Protein AF-A0A4Y2ILZ3-F1 (afdb_monomer_lite)

pLDDT: mean 81.71, std 12.82, range [54.66, 96.0]

Foldseek 3Di:
DVVVVVVVVVVVCCCVVVVVVVCCVVVPDPDDDPVNDDPCPPPVVVVVVVVVVVVVVVVVVVVVVVVVVVVD

Radius of gyration: 33.31 Å; chains: 1; bounding box: 77×20×80 Å

Organism: Araneus ventricosus (NCBI:txid182803)

Structure (mmCIF, N/C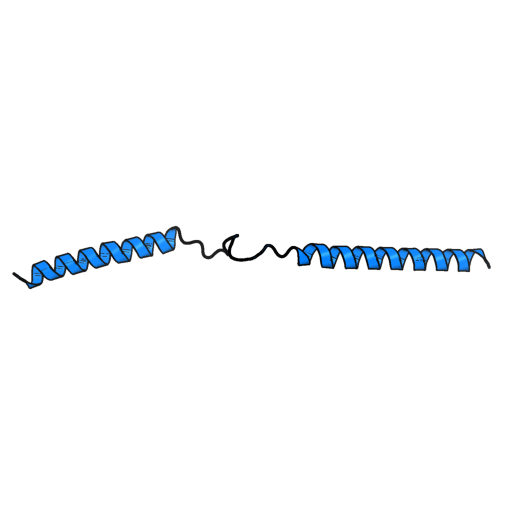A/C/O backbone):
data_AF-A0A4Y2ILZ3-F1
#
_entry.id   AF-A0A4Y2ILZ3-F1
#
loop_
_atom_site.group_PDB
_atom_site.id
_atom_site.type_symbol
_atom_site.label_atom_id
_atom_site.label_alt_id
_atom_site.label_comp_id
_atom_site.label_asym_id
_atom_site.label_entity_id
_atom_site.label_seq_id
_atom_site.pdbx_PDB_ins_code
_atom_site.Cartn_x
_atom_site.Cartn_y
_atom_site.Cartn_z
_atom_site.occupancy
_atom_site.B_iso_or_equiv
_atom_site.auth_seq_id
_atom_site.auth_comp_id
_atom_site.auth_asym_id
_atom_site.auth_atom_id
_atom_site.pdbx_PDB_model_num
ATOM 1 N N . ASN A 1 1 ? -23.564 -0.019 30.939 1.00 59.88 1 ASN A N 1
ATOM 2 C CA . ASN A 1 1 ? -23.749 0.704 29.660 1.00 59.88 1 ASN A CA 1
ATOM 3 C C . ASN A 1 1 ? -22.441 1.092 28.965 1.00 59.88 1 ASN A C 1
ATOM 5 O O . ASN A 1 1 ? -22.401 0.995 27.752 1.00 59.88 1 ASN A O 1
ATOM 9 N N . THR A 1 2 ? -21.347 1.399 29.671 1.00 75.62 2 THR A N 1
ATOM 10 C CA . THR A 1 2 ? -20.035 1.765 29.077 1.00 75.62 2 THR A CA 1
ATOM 11 C C . THR A 1 2 ? -19.346 0.671 28.248 1.00 75.62 2 THR A C 1
ATOM 13 O O . THR A 1 2 ? -18.649 0.965 27.282 1.00 75.62 2 THR A O 1
ATOM 16 N N . LEU A 1 3 ? -19.538 -0.605 28.597 1.00 79.06 3 LEU A N 1
ATOM 17 C CA . LEU A 1 3 ? -18.884 -1.724 27.903 1.00 79.06 3 LEU A CA 1
ATOM 18 C C . LEU A 1 3 ? -19.408 -1.914 26.465 1.00 79.06 3 LEU A C 1
ATOM 20 O O . LEU A 1 3 ? -18.648 -2.276 25.573 1.00 79.06 3 LEU A O 1
ATOM 24 N N . SER A 1 4 ? -20.690 -1.607 26.236 1.00 82.62 4 SER A N 1
ATOM 25 C CA . SER A 1 4 ? -21.312 -1.663 24.907 1.00 82.62 4 SER A CA 1
ATOM 26 C C . SER A 1 4 ? -20.839 -0.524 24.002 1.00 82.62 4 SER A C 1
ATOM 28 O O . SER A 1 4 ? -20.676 -0.729 22.804 1.00 82.62 4 SER A O 1
ATOM 30 N N . GLU A 1 5 ? -20.597 0.669 24.553 1.00 82.56 5 GLU A N 1
ATOM 31 C CA . GLU A 1 5 ? -20.085 1.812 23.783 1.00 82.56 5 GLU A CA 1
ATOM 32 C C . GLU A 1 5 ? -18.663 1.547 23.278 1.00 82.56 5 GLU A C 1
ATOM 34 O O . GLU A 1 5 ? -18.350 1.789 22.113 1.00 82.56 5 GLU A O 1
ATOM 39 N N . TRP A 1 6 ? -17.812 0.969 24.127 1.00 90.12 6 TRP A N 1
ATOM 40 C CA . TRP A 1 6 ? -16.441 0.616 23.759 1.00 90.12 6 TRP A CA 1
ATOM 41 C C . TRP A 1 6 ? -16.356 -0.491 22.703 1.00 90.12 6 TRP A C 1
ATOM 43 O O . TRP A 1 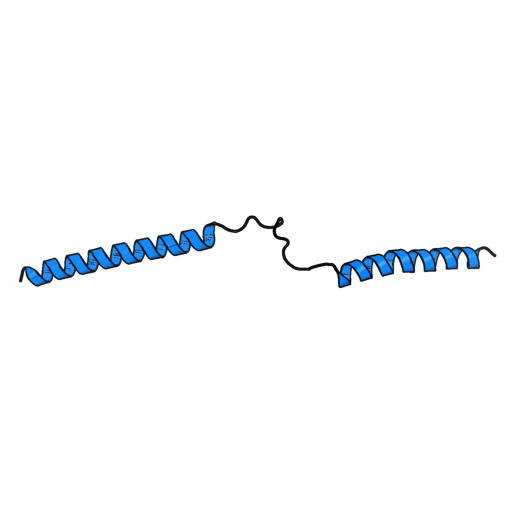6 ? -15.484 -0.446 21.834 1.00 90.12 6 TRP A O 1
ATOM 53 N N . GLN A 1 7 ? -17.278 -1.458 22.727 1.00 89.69 7 GLN A N 1
ATOM 54 C CA . GLN A 1 7 ? -17.363 -2.490 21.689 1.00 89.69 7 GLN A CA 1
ATOM 55 C C . GLN A 1 7 ? -17.659 -1.890 20.313 1.00 89.69 7 GLN A C 1
ATOM 57 O O . GLN A 1 7 ? -17.053 -2.303 19.326 1.00 89.69 7 GLN A O 1
ATOM 62 N N . THR A 1 8 ? -18.525 -0.878 20.237 1.00 91.88 8 THR A N 1
ATOM 63 C CA . THR A 1 8 ? -18.796 -0.165 18.981 1.00 91.88 8 THR A CA 1
ATOM 64 C C . THR A 1 8 ? -17.531 0.485 18.433 1.00 91.88 8 THR A C 1
ATOM 66 O O . THR A 1 8 ? -17.211 0.309 17.259 1.00 91.88 8 THR A O 1
ATOM 69 N N . VAL A 1 9 ? -16.769 1.182 19.280 1.00 92.69 9 VAL A N 1
ATOM 70 C CA . VAL A 1 9 ? -15.510 1.825 18.873 1.00 92.69 9 VAL A CA 1
ATOM 71 C C . VAL A 1 9 ? -14.486 0.788 18.403 1.00 92.69 9 VAL A C 1
ATOM 73 O O . VAL A 1 9 ? -13.800 1.020 17.408 1.00 92.69 9 VAL A O 1
ATOM 76 N N . PHE A 1 10 ? -14.409 -0.370 19.062 1.00 92.19 10 PHE A N 1
ATOM 77 C CA . PHE A 1 10 ? -13.538 -1.471 18.649 1.00 92.19 10 PHE A CA 1
ATOM 78 C C . PHE A 1 10 ? -13.882 -1.987 17.246 1.00 92.19 10 PHE A C 1
ATOM 80 O O . PHE A 1 10 ? -13.003 -2.050 16.387 1.00 92.19 10 PHE A O 1
ATOM 87 N N . TRP A 1 11 ? -15.156 -2.297 16.986 1.00 94.50 11 TRP A N 1
ATOM 88 C CA . TRP A 1 11 ? -15.595 -2.775 15.672 1.00 94.50 11 TRP A CA 1
ATOM 89 C C . TRP A 1 11 ? -15.400 -1.728 14.578 1.00 94.50 11 TRP A C 1
ATOM 91 O O . TRP A 1 11 ? -15.015 -2.072 13.463 1.00 94.50 11 TRP A O 1
ATOM 101 N N . LEU A 1 12 ? -15.600 -0.452 14.902 1.00 95.50 12 LEU A N 1
ATOM 102 C CA . LEU A 1 12 ? -15.396 0.646 13.962 1.00 95.50 12 LEU A CA 1
ATOM 103 C C . LEU A 1 12 ? -13.912 0.807 13.606 1.00 95.50 12 LEU A C 1
ATOM 105 O O . LEU A 1 12 ? -13.574 0.920 12.432 1.00 95.50 12 LEU A O 1
ATOM 109 N N . ASN A 1 13 ? -13.016 0.722 14.595 1.00 94.94 13 ASN A N 1
ATOM 110 C CA . ASN A 1 13 ? -11.571 0.726 14.357 1.00 94.94 13 ASN A CA 1
ATOM 111 C C . ASN A 1 13 ? -11.121 -0.499 13.556 1.00 94.94 13 ASN A C 1
ATOM 113 O O . ASN A 1 13 ? -10.340 -0.354 12.618 1.00 94.94 13 ASN A O 1
ATOM 117 N N . LEU A 1 14 ? -11.637 -1.688 13.882 1.00 94.62 14 LEU A N 1
ATOM 118 C CA . LEU A 1 14 ? -11.343 -2.911 13.136 1.00 94.62 14 LEU A CA 1
ATOM 119 C C . LEU A 1 14 ? -11.778 -2.782 11.675 1.00 94.62 14 LEU A C 1
ATOM 121 O O . LEU A 1 14 ? -11.035 -3.170 10.779 1.00 94.62 14 LEU A O 1
ATOM 125 N N . LEU A 1 15 ? -12.956 -2.213 11.428 1.00 96.00 15 LEU A N 1
ATOM 126 C CA . LEU A 1 15 ? -13.474 -2.035 10.081 1.00 96.00 15 LEU A CA 1
ATOM 127 C C . LEU A 1 15 ? -12.664 -0.995 9.303 1.00 96.00 15 LEU A C 1
ATOM 129 O O . LEU A 1 15 ? -12.303 -1.249 8.159 1.00 96.00 15 LEU A O 1
ATOM 133 N N . VAL A 1 16 ? -12.311 0.137 9.916 1.00 95.19 16 VAL A N 1
ATOM 134 C CA . VAL A 1 16 ? -11.514 1.194 9.269 1.00 95.19 16 VAL A CA 1
ATOM 135 C C . VAL A 1 16 ? -10.089 0.720 8.971 1.00 95.19 16 VAL A C 1
ATOM 137 O O . VAL A 1 16 ? -9.639 0.810 7.829 1.00 95.19 16 VAL A O 1
ATOM 140 N N . LEU A 1 17 ? -9.382 0.174 9.963 1.00 94.12 17 LEU A N 1
ATOM 141 C CA . LEU A 1 17 ? -7.998 -0.287 9.802 1.00 94.12 17 LEU A CA 1
ATOM 142 C C . LEU A 1 17 ? -7.925 -1.556 8.950 1.00 94.12 17 LEU A C 1
ATOM 144 O O . LEU A 1 17 ? -7.077 -1.660 8.065 1.00 94.12 17 LEU A O 1
ATOM 148 N N . GLY A 1 18 ? -8.839 -2.499 9.179 1.00 93.81 18 GLY A N 1
ATOM 149 C CA . GLY A 1 18 ? -8.917 -3.749 8.432 1.00 93.81 18 GLY A CA 1
ATOM 150 C C . GLY A 1 18 ? -9.267 -3.527 6.964 1.00 93.81 18 GLY A C 1
ATOM 151 O O . GLY A 1 18 ? -8.604 -4.095 6.102 1.00 93.81 18 GLY A O 1
ATOM 152 N N . SER A 1 19 ? -10.245 -2.666 6.653 1.00 94.44 19 SER A N 1
ATOM 153 C CA . SER A 1 19 ? -10.589 -2.353 5.257 1.00 94.44 19 SER A CA 1
ATOM 154 C C . SER A 1 19 ? -9.483 -1.579 4.551 1.00 94.44 19 SER A C 1
ATOM 156 O O . SER A 1 19 ? -9.171 -1.896 3.407 1.00 94.44 19 SER A O 1
ATOM 158 N N . SER A 1 20 ? -8.841 -0.628 5.234 1.00 91.62 20 SER A N 1
ATOM 159 C CA . SER A 1 20 ? -7.702 0.109 4.679 1.00 91.62 20 SER A CA 1
ATOM 160 C C . SER A 1 20 ? -6.533 -0.826 4.372 1.00 91.62 20 SER A C 1
ATOM 162 O O . SER A 1 20 ? -5.968 -0.759 3.283 1.00 91.62 20 SER A O 1
ATOM 164 N N . GLY A 1 21 ? -6.208 -1.746 5.287 1.00 88.81 21 GLY A N 1
ATOM 165 C CA . GLY A 1 21 ? -5.185 -2.770 5.073 1.00 88.81 21 GLY A CA 1
ATOM 166 C C . GLY A 1 21 ? -5.553 -3.745 3.954 1.00 88.81 21 GLY A C 1
ATOM 167 O O . GLY A 1 21 ? -4.714 -4.052 3.114 1.00 88.81 21 GLY A O 1
ATOM 168 N N . LEU A 1 22 ? -6.814 -4.180 3.885 1.00 91.81 22 LEU A N 1
ATOM 169 C CA . LEU A 1 22 ? -7.303 -5.057 2.820 1.00 91.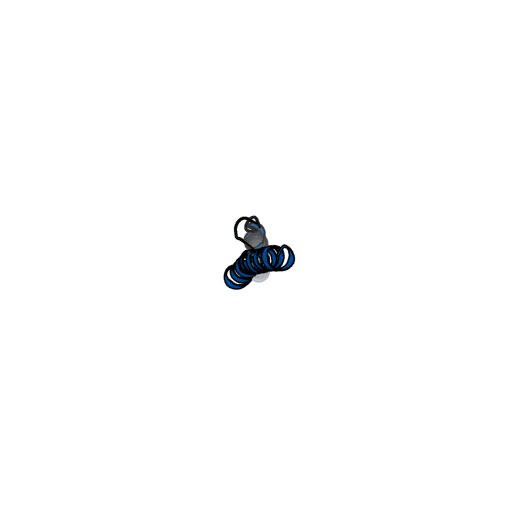81 22 LEU A CA 1
ATOM 170 C C . LEU A 1 22 ? -7.253 -4.368 1.451 1.00 91.81 22 LEU A C 1
ATOM 172 O O . LEU A 1 22 ? -6.802 -4.972 0.484 1.00 91.81 22 LEU A O 1
ATOM 176 N N . ALA A 1 23 ? -7.646 -3.096 1.370 1.00 90.69 23 ALA A N 1
ATOM 177 C CA . ALA A 1 23 ? -7.492 -2.293 0.162 1.00 90.69 23 ALA A CA 1
ATOM 178 C C . ALA A 1 23 ? -6.011 -2.167 -0.226 1.00 90.69 23 ALA A C 1
ATOM 180 O O . ALA A 1 23 ? -5.668 -2.334 -1.392 1.00 90.69 23 ALA A O 1
ATOM 181 N N . TYR A 1 24 ? -5.119 -1.964 0.746 1.00 87.38 24 TYR A N 1
ATOM 182 C CA . TYR A 1 24 ? -3.676 -1.951 0.507 1.00 87.38 24 TYR A CA 1
ATOM 183 C C . TYR A 1 24 ? -3.139 -3.299 0.015 1.00 87.38 24 TYR A C 1
ATOM 185 O O . TYR A 1 24 ? -2.239 -3.320 -0.810 1.00 87.38 24 TYR A O 1
ATOM 193 N N . LEU A 1 25 ? -3.677 -4.426 0.481 1.00 85.94 25 LEU A N 1
ATOM 194 C CA . LEU A 1 25 ? -3.276 -5.753 0.004 1.00 85.94 25 LEU A CA 1
ATOM 195 C C . LEU A 1 25 ? -3.804 -6.055 -1.403 1.00 85.94 25 LEU A C 1
ATOM 197 O O . LEU A 1 25 ? -3.120 -6.717 -2.175 1.00 85.94 25 LEU A O 1
ATOM 201 N N . LEU A 1 26 ? -5.011 -5.589 -1.735 1.00 85.94 26 LEU A N 1
ATOM 202 C CA . LEU A 1 26 ? -5.625 -5.815 -3.047 1.00 85.94 26 LEU A CA 1
ATOM 203 C C . LEU A 1 26 ? -5.052 -4.895 -4.132 1.00 85.94 26 LEU A C 1
ATOM 205 O O . LEU A 1 26 ? -4.848 -5.334 -5.260 1.00 85.94 26 LEU A O 1
ATOM 209 N N . PHE A 1 27 ? -4.819 -3.622 -3.805 1.00 81.75 27 PHE A N 1
ATOM 210 C CA . PHE A 1 27 ? -4.376 -2.598 -4.759 1.00 81.75 27 PHE A CA 1
ATOM 211 C C . PHE A 1 27 ? -2.896 -2.231 -4.621 1.00 81.75 27 PHE A C 1
ATOM 213 O O . PHE A 1 27 ? -2.340 -1.581 -5.507 1.00 81.75 27 PHE A O 1
ATOM 220 N N . GLY A 1 28 ? -2.246 -2.609 -3.521 1.00 76.00 28 GLY A N 1
ATOM 221 C CA . GLY A 1 28 ? -0.827 -2.357 -3.314 1.00 76.00 28 GLY A CA 1
ATOM 222 C C . GLY A 1 28 ? 0.001 -3.215 -4.254 1.00 76.00 28 GLY A C 1
ATOM 223 O O . GLY A 1 28 ? 0.072 -4.432 -4.117 1.00 76.00 28 GLY A O 1
ATOM 224 N N . SER A 1 29 ? 0.655 -2.565 -5.208 1.00 73.00 29 SER A N 1
ATOM 225 C CA . SER A 1 29 ? 1.643 -3.223 -6.047 1.00 73.00 29 SER A CA 1
ATOM 226 C C . SER A 1 29 ? 2.978 -3.280 -5.307 1.00 73.00 29 SER A C 1
ATOM 228 O O . SER A 1 29 ? 3.535 -2.247 -4.939 1.00 73.00 29 SER A O 1
ATOM 230 N N . ALA A 1 30 ? 3.502 -4.491 -5.106 1.00 67.31 30 ALA A N 1
ATOM 231 C CA . ALA A 1 30 ? 4.875 -4.710 -4.646 1.00 67.31 30 ALA A CA 1
ATOM 232 C C . ALA A 1 30 ? 5.906 -4.478 -5.767 1.00 67.31 30 ALA A C 1
ATOM 234 O O . ALA A 1 30 ? 7.105 -4.677 -5.566 1.00 67.31 30 ALA A O 1
ATOM 235 N N . GLU A 1 31 ? 5.447 -4.095 -6.959 1.00 68.00 31 GLU A N 1
ATOM 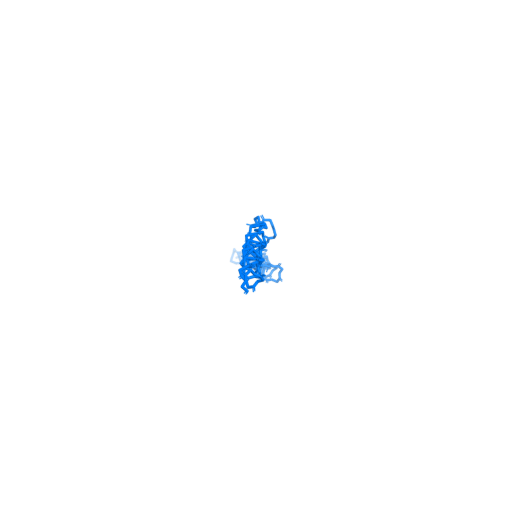236 C CA . GLU A 1 31 ? 6.322 -3.830 -8.080 1.00 68.00 31 GLU A CA 1
ATOM 237 C C . GLU A 1 31 ? 7.039 -2.498 -7.897 1.00 68.00 31 GLU A C 1
ATOM 239 O O . GLU A 1 31 ? 6.486 -1.503 -7.412 1.00 68.00 31 GLU A O 1
ATOM 244 N N . VAL A 1 32 ? 8.308 -2.510 -8.290 1.00 64.56 32 VAL A N 1
ATOM 245 C CA . VAL A 1 32 ? 9.177 -1.348 -8.285 1.00 64.56 32 VAL A CA 1
ATOM 246 C C . VAL A 1 32 ? 8.510 -0.225 -9.073 1.00 64.56 32 VAL A C 1
ATOM 248 O O . VAL A 1 32 ? 8.364 -0.291 -10.292 1.00 64.56 32 VAL A O 1
ATOM 251 N N . GLN A 1 33 ? 8.098 0.818 -8.358 1.00 72.75 33 GLN A N 1
ATOM 252 C CA . GLN A 1 33 ? 7.412 1.935 -8.984 1.00 72.75 33 GLN A CA 1
ATOM 253 C C . GLN A 1 33 ? 8.376 2.696 -9.907 1.00 72.75 33 GLN A C 1
ATOM 255 O O . GLN A 1 33 ? 9.541 2.898 -9.548 1.00 72.75 33 GLN A O 1
ATOM 260 N N . PRO A 1 34 ? 7.917 3.156 -11.081 1.00 67.31 34 PRO A N 1
ATOM 261 C CA . PRO A 1 34 ? 8.782 3.693 -12.135 1.00 67.31 34 PRO A CA 1
ATOM 262 C C . PRO A 1 34 ? 9.510 4.986 -11.746 1.00 67.31 34 PRO A C 1
ATOM 264 O O . PRO A 1 34 ? 10.514 5.333 -12.358 1.00 67.31 34 PRO A O 1
ATOM 267 N N . TRP A 1 35 ? 9.036 5.694 -10.718 1.00 73.69 35 TRP A N 1
ATOM 268 C CA . TRP A 1 35 ? 9.727 6.854 -10.149 1.00 73.69 35 TRP A CA 1
ATOM 269 C C . TRP A 1 35 ? 10.795 6.487 -9.109 1.00 73.69 35 TRP A C 1
ATOM 271 O O . TRP A 1 35 ? 11.630 7.325 -8.783 1.00 73.69 35 TRP A O 1
ATOM 281 N N . ASN A 1 36 ? 10.769 5.267 -8.557 1.00 69.69 36 ASN A N 1
ATOM 282 C CA . ASN A 1 36 ? 11.658 4.850 -7.469 1.00 69.69 36 ASN A CA 1
ATOM 283 C C . ASN A 1 36 ? 13.053 4.434 -7.962 1.00 69.69 36 ASN A C 1
ATOM 285 O O . ASN A 1 36 ? 13.981 4.346 -7.164 1.00 69.69 36 ASN A O 1
ATOM 289 N N . TYR A 1 37 ? 13.221 4.192 -9.264 1.00 67.12 37 TYR A N 1
ATOM 290 C CA . TYR A 1 37 ? 14.532 3.953 -9.857 1.00 67.12 37 TYR A CA 1
ATOM 291 C C . TYR A 1 37 ? 14.714 4.866 -11.063 1.00 67.12 37 TYR A C 1
ATOM 293 O O . TYR A 1 37 ? 13.872 4.858 -11.963 1.00 67.12 37 TYR A O 1
ATOM 301 N N . PRO A 1 38 ? 15.820 5.624 -11.146 1.00 66.12 38 PRO A N 1
ATOM 302 C CA . PRO A 1 38 ? 16.206 6.197 -12.418 1.00 66.12 38 PRO A CA 1
ATOM 303 C C . PRO A 1 38 ? 16.443 5.025 -13.372 1.00 66.12 38 PRO A C 1
ATOM 305 O O . PRO A 1 38 ? 17.258 4.148 -13.083 1.00 66.12 38 PRO A O 1
ATOM 308 N N . VAL A 1 39 ? 15.695 4.990 -14.479 1.00 61.38 39 VAL A N 1
ATOM 309 C CA . VAL A 1 39 ? 15.890 4.037 -15.579 1.00 61.38 39 VAL A CA 1
ATOM 310 C C . VAL A 1 39 ? 17.398 3.899 -15.805 1.00 61.38 39 VAL A C 1
ATOM 312 O O . VAL A 1 39 ? 18.031 4.915 -16.115 1.00 61.38 39 VAL A O 1
ATOM 315 N N . PRO A 1 40 ? 18.012 2.714 -15.620 1.00 59.34 40 PRO A N 1
ATOM 316 C CA . PRO A 1 40 ? 19.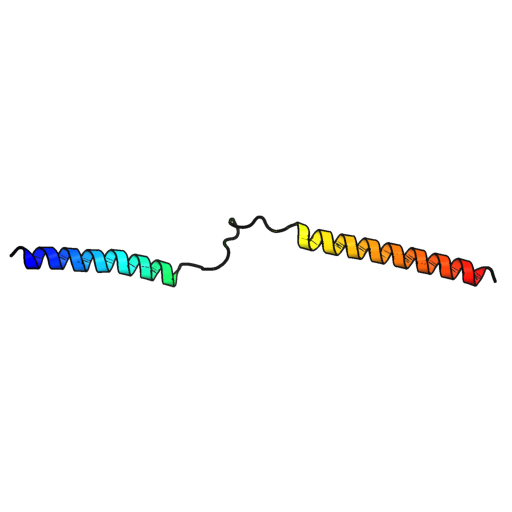445 2.577 -15.803 1.00 59.34 40 PRO A CA 1
ATOM 317 C C . PRO A 1 40 ? 19.743 2.737 -17.295 1.00 59.34 40 PRO A C 1
ATOM 319 O O . PRO A 1 40 ? 19.752 1.769 -18.050 1.00 59.34 40 PRO A O 1
ATOM 322 N N . ARG A 1 41 ? 19.990 3.969 -17.754 1.00 56.50 41 ARG A N 1
ATOM 323 C CA . ARG A 1 41 ? 20.447 4.231 -19.129 1.00 56.50 41 ARG A CA 1
ATOM 324 C C . ARG A 1 41 ? 21.813 3.592 -19.414 1.00 56.50 41 ARG A C 1
ATOM 326 O O . ARG A 1 41 ? 22.196 3.471 -20.567 1.00 56.50 41 ARG A O 1
ATOM 333 N N . HIS A 1 42 ? 22.512 3.099 -18.390 1.00 55.34 42 HIS A N 1
ATOM 334 C CA . HIS A 1 42 ? 23.866 2.569 -18.520 1.00 55.34 42 HIS A CA 1
ATOM 335 C C . HIS A 1 42 ? 23.991 1.092 -18.913 1.00 55.34 42 HIS A C 1
ATOM 337 O O . HIS A 1 42 ? 25.063 0.709 -19.374 1.00 55.34 42 HIS A O 1
ATOM 343 N N . SER A 1 43 ? 22.960 0.249 -18.781 1.00 57.81 43 SER A N 1
ATOM 344 C CA . SER A 1 43 ? 23.112 -1.175 -19.137 1.00 57.81 43 SER A CA 1
ATOM 345 C C . SER A 1 43 ? 23.162 -1.383 -20.652 1.00 57.81 43 SER A C 1
ATOM 347 O O . SER A 1 43 ? 24.004 -2.117 -21.159 1.00 57.81 43 SER A O 1
ATOM 349 N N . THR A 1 44 ? 22.312 -0.680 -21.397 1.00 59.94 44 THR A N 1
ATOM 350 C CA . THR A 1 44 ? 22.226 -0.843 -22.856 1.00 59.94 44 THR A CA 1
ATOM 351 C C . THR A 1 44 ? 23.379 -0.152 -23.589 1.00 59.94 44 THR A C 1
ATOM 353 O O . THR A 1 44 ? 23.831 -0.638 -24.625 1.00 59.94 44 THR A O 1
ATOM 356 N N . GLU A 1 45 ? 23.883 0.965 -23.059 1.00 61.88 45 GLU A N 1
ATOM 357 C CA . GLU A 1 45 ? 24.983 1.724 -23.668 1.00 61.88 45 GLU A CA 1
ATOM 358 C C . GLU A 1 45 ? 26.336 1.038 -23.449 1.00 61.88 45 GLU A C 1
ATOM 360 O O . GLU A 1 45 ? 27.043 0.805 -24.428 1.00 61.88 45 GLU A O 1
ATOM 365 N N . ALA A 1 46 ? 26.649 0.593 -22.224 1.00 65.31 46 ALA A N 1
ATOM 366 C CA . ALA A 1 46 ? 27.911 -0.097 -21.935 1.00 65.31 46 ALA A CA 1
ATOM 367 C C . ALA A 1 46 ? 28.069 -1.390 -22.761 1.00 65.31 46 ALA A C 1
ATOM 369 O O . ALA A 1 46 ? 29.115 -1.628 -23.366 1.00 65.31 46 ALA A O 1
ATOM 370 N N . THR A 1 47 ? 27.002 -2.191 -22.882 1.00 73.44 47 THR A N 1
ATOM 371 C CA . THR A 1 47 ? 27.013 -3.405 -23.716 1.00 73.44 47 THR A CA 1
ATOM 372 C C . THR A 1 47 ? 27.130 -3.090 -25.214 1.00 73.44 47 THR A C 1
ATOM 374 O O . THR A 1 47 ? 27.788 -3.826 -25.958 1.00 73.44 47 THR A O 1
ATOM 377 N N . ASN A 1 48 ? 26.520 -1.999 -25.689 1.00 77.00 48 ASN A N 1
ATOM 378 C CA . ASN A 1 48 ? 26.607 -1.595 -27.095 1.00 77.00 48 ASN A CA 1
ATOM 379 C C . ASN A 1 48 ? 27.980 -1.015 -27.458 1.00 77.00 48 ASN A C 1
ATOM 381 O O . ASN A 1 48 ? 28.466 -1.265 -28.566 1.00 77.00 48 ASN A O 1
ATOM 385 N N . GLU A 1 49 ? 28.624 -0.276 -26.556 1.00 81.25 49 GLU A N 1
ATOM 386 C CA . GLU A 1 49 ? 29.980 0.242 -26.756 1.00 81.25 49 GLU A CA 1
ATOM 387 C C . GLU A 1 49 ? 31.016 -0.883 -26.795 1.00 81.25 49 GLU A C 1
ATOM 389 O O . GLU A 1 49 ? 31.838 -0.931 -27.716 1.00 81.25 49 GLU A O 1
ATOM 394 N N . GLU A 1 50 ? 30.920 -1.854 -25.884 1.00 82.56 50 GLU A N 1
ATOM 395 C CA . GLU A 1 50 ? 31.800 -3.026 -25.866 1.00 82.56 50 GLU A CA 1
ATOM 396 C C . GLU A 1 50 ? 31.648 -3.870 -27.147 1.00 82.56 50 GLU A C 1
ATOM 398 O O . GLU A 1 50 ? 32.636 -4.281 -27.777 1.00 82.56 50 GLU A O 1
ATOM 403 N N . ARG A 1 51 ? 30.406 -4.045 -27.622 1.00 84.62 51 ARG A N 1
ATOM 404 C CA . ARG A 1 51 ? 30.115 -4.694 -28.910 1.00 84.62 51 ARG A CA 1
ATOM 405 C C . ARG A 1 51 ? 30.693 -3.909 -30.095 1.00 84.62 51 ARG A C 1
ATOM 407 O O . ARG A 1 51 ? 31.276 -4.503 -30.999 1.00 84.62 51 ARG A O 1
ATOM 414 N N . ARG A 1 52 ? 30.589 -2.577 -30.117 1.00 87.38 52 ARG A N 1
ATOM 415 C CA . ARG A 1 52 ? 31.173 -1.750 -31.194 1.00 87.38 52 ARG A CA 1
ATOM 416 C C . ARG A 1 52 ? 32.701 -1.807 -31.196 1.00 87.38 52 ARG A C 1
ATOM 418 O O . ARG A 1 52 ? 33.307 -1.902 -32.267 1.00 87.38 52 ARG A O 1
ATOM 425 N N . HIS A 1 53 ? 33.323 -1.787 -30.019 1.00 88.88 53 HIS A N 1
ATOM 426 C CA . HIS A 1 53 ? 34.777 -1.837 -29.883 1.00 88.88 53 HIS A CA 1
ATOM 427 C C . HIS A 1 53 ? 35.343 -3.203 -30.301 1.00 88.88 53 HIS A C 1
ATOM 429 O O . HIS A 1 53 ? 36.319 -3.270 -31.055 1.00 88.88 53 HIS A O 1
ATOM 435 N N . SER A 1 54 ? 34.693 -4.296 -29.890 1.00 92.56 54 SER A N 1
ATOM 436 C CA . SER A 1 54 ? 35.060 -5.656 -30.312 1.00 92.56 54 SER A CA 1
ATOM 437 C C . SER A 1 54 ? 34.922 -5.852 -31.825 1.00 92.56 54 SER A C 1
ATOM 439 O O . SER A 1 54 ? 35.861 -6.341 -32.455 1.00 92.56 54 SER A O 1
ATOM 441 N N . VAL A 1 55 ? 33.830 -5.384 -32.439 1.00 93.06 55 VAL A N 1
ATOM 442 C CA . VAL A 1 55 ? 33.640 -5.429 -33.902 1.00 93.06 55 VAL A CA 1
ATOM 443 C C . VAL A 1 55 ? 34.736 -4.650 -34.637 1.00 93.06 55 VAL A C 1
ATOM 445 O O . VAL A 1 55 ? 35.332 -5.169 -35.585 1.00 93.06 55 VAL A O 1
ATOM 448 N N . ARG A 1 56 ? 35.064 -3.431 -34.184 1.00 94.56 56 ARG A N 1
ATOM 449 C CA . ARG A 1 56 ? 36.132 -2.616 -34.792 1.00 94.56 56 ARG A CA 1
ATOM 450 C C . ARG A 1 56 ? 37.495 -3.307 -34.705 1.00 94.56 56 ARG A C 1
ATOM 452 O O . ARG A 1 56 ? 38.243 -3.301 -35.682 1.00 94.56 56 ARG A O 1
ATOM 459 N N . ARG A 1 57 ? 37.799 -3.930 -33.561 1.00 94.50 57 ARG A N 1
ATOM 460 C CA . ARG A 1 57 ? 39.049 -4.672 -33.331 1.00 94.50 57 ARG A CA 1
ATOM 461 C C . ARG A 1 57 ? 39.155 -5.927 -34.199 1.00 94.50 57 ARG A C 1
ATOM 463 O O . ARG A 1 57 ? 40.242 -6.257 -34.667 1.00 94.50 57 ARG A O 1
ATOM 470 N N . LEU A 1 58 ? 38.050 -6.638 -34.411 1.00 95.25 58 LEU A N 1
ATOM 471 C CA . LEU A 1 58 ? 38.030 -7.802 -35.300 1.00 95.25 58 LEU A CA 1
ATOM 472 C C . LEU A 1 58 ? 38.284 -7.384 -36.748 1.00 95.25 58 LEU A C 1
ATOM 474 O O . LEU A 1 58 ? 39.129 -7.984 -37.408 1.00 95.25 58 LEU A O 1
ATOM 478 N N . ARG A 1 59 ? 37.628 -6.313 -37.212 1.00 94.38 59 ARG A N 1
ATOM 479 C CA . ARG A 1 59 ? 37.803 -5.796 -38.576 1.00 94.38 59 ARG A CA 1
ATOM 480 C C . ARG A 1 59 ? 39.259 -5.435 -38.875 1.00 94.38 59 ARG A C 1
ATOM 482 O O . ARG A 1 59 ? 39.783 -5.862 -39.897 1.00 94.38 59 ARG A O 1
ATOM 489 N N . SER A 1 60 ? 39.927 -4.709 -37.976 1.00 93.50 60 SER A N 1
ATOM 490 C CA . SER A 1 60 ? 41.336 -4.344 -38.175 1.00 93.50 60 SER A CA 1
ATOM 491 C C . SER A 1 60 ? 42.257 -5.564 -38.201 1.00 93.50 60 SER A C 1
ATOM 493 O O . SER A 1 60 ? 43.199 -5.612 -38.989 1.00 93.50 60 SER A O 1
ATOM 495 N N . LYS A 1 61 ? 41.971 -6.582 -37.379 1.00 93.06 61 LYS A N 1
ATOM 496 C CA . LYS A 1 61 ? 42.742 -7.829 -37.363 1.00 93.06 61 LYS A CA 1
ATOM 497 C C . LYS A 1 61 ? 42.584 -8.619 -38.663 1.00 93.06 61 LYS A C 1
ATOM 499 O O . LYS A 1 61 ? 43.567 -9.188 -39.126 1.00 93.06 61 LYS A O 1
ATOM 504 N N . ILE A 1 62 ? 41.382 -8.654 -39.237 1.00 94.38 62 ILE A N 1
ATOM 505 C CA . ILE A 1 62 ? 41.117 -9.303 -40.530 1.00 94.38 62 ILE A CA 1
ATOM 506 C C . ILE A 1 62 ? 41.867 -8.567 -41.643 1.00 94.38 62 ILE A C 1
ATOM 508 O O . ILE A 1 62 ? 42.620 -9.194 -42.379 1.00 94.38 62 ILE A O 1
ATOM 512 N N . GLU A 1 63 ? 41.757 -7.240 -41.690 1.00 94.06 63 GLU A N 1
ATOM 513 C CA . GLU A 1 63 ? 42.416 -6.414 -42.708 1.00 94.06 63 GLU A CA 1
ATOM 514 C C . GLU A 1 63 ? 43.949 -6.540 -42.663 1.00 94.06 63 GLU A C 1
ATOM 516 O O . GLU A 1 63 ? 44.599 -6.664 -43.698 1.00 94.06 63 GLU A O 1
ATOM 521 N N . MET A 1 64 ? 44.547 -6.585 -41.465 1.00 93.44 64 MET A N 1
ATOM 522 C CA . MET A 1 64 ? 45.985 -6.843 -41.320 1.00 93.44 64 MET A CA 1
ATOM 523 C C . MET A 1 64 ? 46.386 -8.230 -41.827 1.00 93.44 64 MET A C 1
ATOM 525 O O . MET A 1 64 ? 47.447 -8.374 -42.428 1.00 93.44 64 MET A O 1
ATOM 529 N N . ARG A 1 65 ? 45.567 -9.256 -41.572 1.00 91.19 65 ARG A N 1
ATOM 530 C CA . ARG A 1 65 ? 45.850 -10.630 -42.014 1.00 91.19 65 ARG A CA 1
ATOM 531 C C . ARG A 1 65 ? 45.752 -10.767 -43.527 1.00 91.19 65 ARG A C 1
ATOM 533 O O . ARG A 1 65 ? 46.583 -11.452 -44.106 1.00 91.19 65 ARG A O 1
ATOM 540 N N . GLU A 1 66 ? 44.787 -10.097 -44.144 1.00 91.62 66 GLU A N 1
ATOM 541 C CA . GLU A 1 66 ? 44.621 -10.058 -45.597 1.00 91.62 66 GLU A CA 1
ATOM 542 C C . GLU A 1 66 ? 45.795 -9.341 -46.275 1.00 91.62 66 GLU A C 1
ATOM 544 O O . GLU A 1 66 ? 46.377 -9.874 -47.215 1.00 91.62 66 GLU A O 1
ATOM 549 N N . LYS A 1 67 ? 46.227 -8.192 -45.733 1.00 88.12 67 LYS A N 1
ATOM 550 C CA . LYS A 1 67 ? 47.419 -7.475 -46.215 1.00 88.12 67 LYS A CA 1
ATOM 551 C C . LYS A 1 67 ? 48.701 -8.296 -46.080 1.00 88.12 67 LYS A C 1
ATOM 553 O O . LYS A 1 67 ? 49.524 -8.249 -46.979 1.00 88.12 67 LYS A O 1
ATOM 558 N N . LEU A 1 68 ? 48.863 -9.050 -44.988 1.00 89.12 68 LEU A N 1
ATOM 559 C CA . LEU A 1 68 ? 50.011 -9.950 -44.825 1.00 89.12 68 LEU A CA 1
ATOM 560 C C . LEU A 1 68 ? 49.972 -11.139 -45.795 1.00 89.12 68 LEU A C 1
ATOM 562 O O . LEU A 1 68 ? 51.021 -11.595 -46.226 1.00 89.12 68 LEU A O 1
ATOM 566 N N . ALA A 1 69 ? 48.785 -11.673 -46.091 1.00 84.94 69 ALA A N 1
ATOM 567 C CA . ALA A 1 69 ? 48.630 -12.843 -46.953 1.00 84.94 69 ALA A CA 1
ATOM 568 C C . ALA A 1 69 ? 48.706 -12.506 -48.452 1.00 84.94 69 ALA A C 1
ATOM 570 O O . ALA A 1 69 ? 49.053 -13.378 -49.236 1.00 84.94 69 ALA A O 1
ATOM 571 N N . GLY A 1 70 ? 48.372 -11.273 -48.847 1.00 74.69 70 GLY A N 1
ATOM 572 C CA . GLY A 1 70 ? 48.470 -10.804 -50.234 1.00 74.69 70 GLY A CA 1
ATOM 573 C C . GLY A 1 70 ? 49.847 -10.262 -50.639 1.00 74.69 70 GLY A C 1
ATOM 574 O O . GLY A 1 70 ? 50.020 -9.909 -51.800 1.00 74.69 70 GLY A O 1
ATOM 575 N N . ASP A 1 71 ? 50.791 -10.169 -49.697 1.00 64.56 71 ASP A N 1
ATOM 576 C CA . ASP A 1 71 ? 52.171 -9.688 -49.901 1.00 64.56 71 ASP A CA 1
ATOM 577 C C . ASP A 1 71 ? 53.204 -10.843 -49.920 1.00 64.56 71 ASP A C 1
ATOM 579 O O . ASP A 1 71 ? 54.410 -10.607 -49.914 1.00 64.56 71 ASP A O 1
ATOM 583 N N . SER A 1 72 ? 52.739 -12.103 -49.913 1.00 54.66 72 SER A N 1
ATOM 584 C CA . SER A 1 72 ? 53.539 -13.331 -50.122 1.00 54.66 72 SER A CA 1
ATOM 585 C C . SER A 1 72 ? 53.223 -13.961 -51.472 1.00 54.66 72 SER A C 1
ATOM 587 O O . SER A 1 72 ? 54.150 -14.567 -52.054 1.00 54.66 72 SER A O 1
#

Secondary structure (DSSP, 8-state):
-HHHHHHHHHHHHHHHHHHHHHHHHHH---S--TTTS---THHHHHHHHHHHHHHH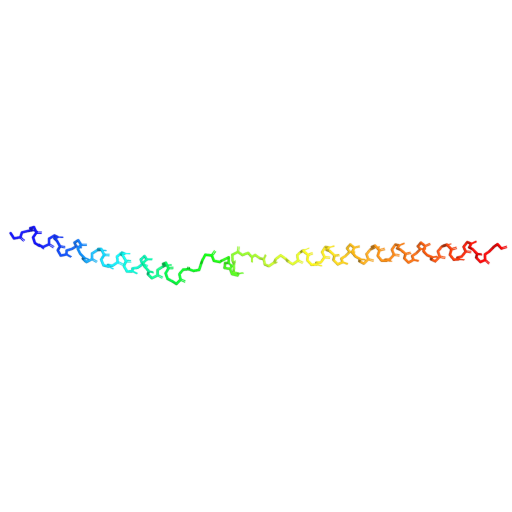HHHHHHHHHHHHHTT-

Sequence (72 aa):
NTLSEWQTVFWLNLLVLGSSGLAYLLFGSAEVQPWNYPVPRHSTEATNEERRHSVRRLRSKIEMREKLAGDS